Protein AF-A0A7K2WNX3-F1 (afdb_monomer)

Mean predicted aligned error: 10.25 Å

Radius of gyration: 20.2 Å; Cα contacts (8 Å, |Δi|>4): 80; chains: 1; bounding box: 44×42×57 Å

Secondary structure (DSSP, 8-state):
-PPP-----STTHHHHHHHHHHHHHHHHHHHHHHHHHHHHH-HHHHHHHHHHHHHHHHHHHHHHHHHHHSPPP-SGGGG---TTT---GGGHHHHHHHHHHHHHHHS---S-S---PPP-PPPPPPPPPPPPTT-SPPP-

pLDDT: mean 78.72, std 16.0, range [33.94, 97.5]

Solvent-accessible surface area (backbone atoms only — not comparable to full-atom values): 8655 Å² total; per-residue (Å²): 135,82,70,74,58,77,54,68,52,78,92,45,49,68,62,52,50,50,56,52,50,52,55,49,51,51,52,50,52,50,49,56,50,50,48,54,49,41,32,71,78,36,55,71,36,15,55,30,44,44,51,34,52,52,53,46,49,54,56,34,50,53,34,37,54,52,38,72,72,44,80,70,43,90,51,77,81,70,65,64,80,51,58,93,66,54,62,69,70,86,46,48,67,43,48,50,49,24,52,50,33,47,49,61,71,68,51,80,77,76,99,79,69,88,78,69,76,72,76,79,72,75,78,72,82,70,87,74,84,74,79,68,95,77,86,63,86,73,86,130

Sequence (140 aa):
MAYAVRRRRADAAADERVRLSEQLREIQSRLTWHEAWVRFEAPEVGAAYDELVARTRTVAGQSMKDAWRSPPVADDPAMVIPTSVVDLRVLADVRERYMAAVEAHLRPRGLARRLLPRPRRALPPPPVPTPLPGTGPGPA

Structure (mmCIF, N/CA/C/O backbone):
data_AF-A0A7K2WNX3-F1
#
_entry.id   AF-A0A7K2WNX3-F1
#
loop_
_atom_site.group_PDB
_atom_site.id
_atom_site.type_symbol
_atom_site.label_atom_id
_atom_site.label_alt_id
_atom_site.label_comp_id
_atom_site.label_asym_id
_atom_site.label_entity_id
_atom_site.label_seq_id
_atom_site.pdbx_PDB_ins_code
_atom_site.Cartn_x
_atom_site.Cartn_y
_atom_site.Cartn_z
_atom_site.occupancy
_atom_site.B_iso_or_equiv
_atom_site.auth_seq_id
_atom_site.auth_comp_id
_atom_site.auth_asym_id
_atom_site.auth_atom_id
_atom_site.pdbx_PDB_model_num
ATOM 1 N N . MET A 1 1 ? -5.208 1.644 -3.949 1.00 33.94 1 MET A N 1
ATOM 2 C CA . MET A 1 1 ? -5.291 0.546 -4.938 1.00 33.94 1 MET A CA 1
ATOM 3 C C . MET A 1 1 ? -3.918 0.399 -5.576 1.00 33.94 1 MET A C 1
ATOM 5 O O . MET A 1 1 ? -3.294 1.423 -5.818 1.00 33.94 1 MET A O 1
ATOM 9 N N . ALA A 1 2 ? -3.406 -0.824 -5.726 1.00 36.31 2 ALA A N 1
ATOM 10 C CA . ALA A 1 2 ? -2.042 -1.065 -6.201 1.00 36.31 2 ALA A CA 1
ATOM 11 C C . ALA A 1 2 ? -1.911 -0.758 -7.700 1.00 36.31 2 ALA A C 1
ATOM 13 O O . ALA A 1 2 ? -2.733 -1.202 -8.497 1.00 36.31 2 ALA A O 1
ATOM 14 N N . TYR A 1 3 ? -0.876 -0.002 -8.060 1.00 43.62 3 TYR A N 1
ATOM 15 C CA . TYR A 1 3 ? -0.585 0.396 -9.433 1.00 43.62 3 TYR A CA 1
ATOM 16 C C . TYR A 1 3 ? 0.464 -0.554 -10.014 1.00 43.62 3 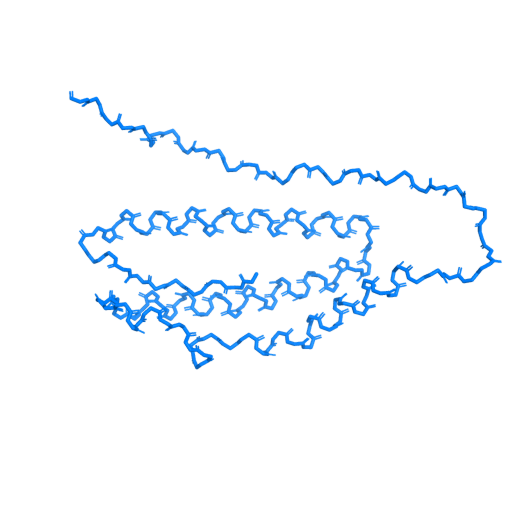TYR A C 1
ATOM 18 O O . TYR A 1 3 ? 1.540 -0.705 -9.435 1.00 43.62 3 TYR A O 1
ATOM 26 N N . ALA A 1 4 ? 0.171 -1.190 -11.150 1.00 51.19 4 ALA A N 1
ATOM 27 C CA . ALA A 1 4 ? 1.218 -1.816 -11.950 1.00 51.19 4 ALA A CA 1
ATOM 28 C C . ALA A 1 4 ? 1.839 -0.745 -12.848 1.00 51.19 4 ALA A C 1
ATOM 30 O O . ALA A 1 4 ? 1.137 0.030 -13.497 1.00 51.19 4 ALA A O 1
ATOM 31 N N . VAL A 1 5 ? 3.163 -0.686 -12.862 1.00 57.00 5 VAL A N 1
ATOM 32 C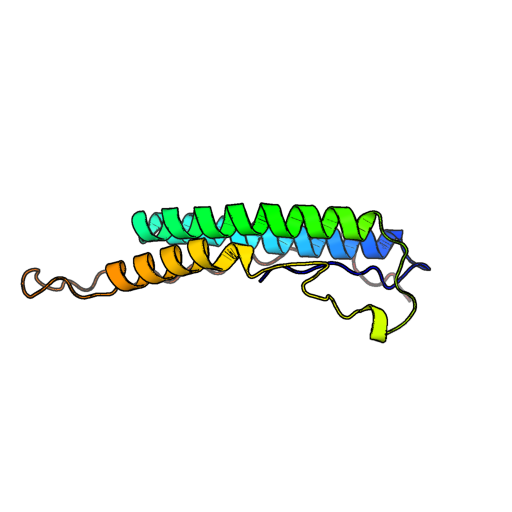 CA . VAL A 1 5 ? 3.914 0.315 -13.613 1.00 57.00 5 VAL A CA 1
ATOM 33 C C . VAL A 1 5 ? 4.301 -0.281 -14.962 1.00 57.00 5 VAL A C 1
ATOM 35 O O . VAL A 1 5 ? 5.205 -1.103 -15.030 1.00 57.00 5 VAL A O 1
ATOM 38 N N . ARG A 1 6 ? 3.627 0.110 -16.047 1.00 60.72 6 ARG A N 1
ATOM 39 C CA . ARG A 1 6 ? 4.028 -0.242 -17.422 1.00 60.72 6 ARG A CA 1
ATOM 40 C C . ARG A 1 6 ? 4.901 0.885 -17.989 1.00 60.72 6 ARG A C 1
ATOM 42 O O . ARG A 1 6 ? 4.488 2.042 -17.982 1.00 60.72 6 ARG A O 1
ATOM 49 N N . ARG A 1 7 ? 6.119 0.566 -18.449 1.00 64.75 7 ARG A N 1
ATOM 50 C CA . ARG A 1 7 ? 7.086 1.558 -18.960 1.00 64.75 7 ARG A CA 1
ATOM 51 C C . ARG A 1 7 ? 6.739 1.950 -20.403 1.00 64.75 7 ARG A C 1
ATOM 53 O O . ARG A 1 7 ? 6.875 1.108 -21.285 1.00 64.75 7 ARG A O 1
ATOM 60 N N . ARG A 1 8 ? 6.332 3.210 -20.625 1.00 63.84 8 ARG A N 1
ATOM 61 C CA . ARG A 1 8 ? 5.949 3.761 -21.949 1.00 63.84 8 ARG A CA 1
ATOM 62 C C . ARG A 1 8 ? 7.108 4.425 -22.706 1.00 63.84 8 ARG A C 1
ATOM 64 O O . ARG A 1 8 ? 7.143 4.395 -23.927 1.00 63.84 8 ARG A O 1
ATOM 71 N N . ARG A 1 9 ? 8.058 5.040 -21.991 1.00 65.44 9 ARG A N 1
ATOM 72 C CA . ARG A 1 9 ? 9.143 5.849 -22.581 1.00 65.44 9 ARG A CA 1
ATOM 73 C C . ARG A 1 9 ? 10.468 5.098 -22.601 1.00 65.44 9 ARG A C 1
ATOM 75 O O . ARG A 1 9 ? 11.211 5.101 -21.620 1.00 65.44 9 ARG A O 1
ATOM 82 N N . ALA A 1 10 ? 10.738 4.389 -23.693 1.00 64.00 10 ALA A N 1
ATOM 83 C CA . ALA A 1 10 ? 12.043 3.759 -23.913 1.00 64.00 10 ALA A CA 1
ATOM 84 C C . ALA A 1 10 ? 13.126 4.788 -24.291 1.00 64.00 10 ALA A C 1
ATOM 86 O O . ALA A 1 10 ? 14.286 4.604 -23.933 1.00 64.00 10 ALA A O 1
ATOM 87 N N . ASP A 1 11 ? 12.716 5.872 -24.945 1.00 70.25 11 ASP A N 1
ATOM 88 C CA . ASP A 1 11 ? 13.501 7.037 -25.363 1.00 70.25 11 ASP A CA 1
ATOM 89 C C . ASP A 1 11 ? 14.036 7.871 -24.186 1.00 70.25 11 ASP A C 1
ATOM 91 O O . ASP A 1 11 ? 15.140 8.400 -24.259 1.00 70.25 11 ASP A O 1
ATOM 95 N N . ALA A 1 12 ? 13.294 7.930 -23.074 1.00 74.06 12 ALA A N 1
ATOM 96 C CA . ALA A 1 12 ? 13.654 8.678 -21.863 1.00 74.06 12 ALA A CA 1
ATOM 97 C C . ALA A 1 12 ? 13.647 7.786 -20.606 1.00 74.06 12 ALA A C 1
ATOM 99 O O . ALA A 1 12 ? 13.048 8.102 -19.575 1.00 74.06 12 ALA A O 1
ATOM 100 N N . ALA A 1 13 ? 14.303 6.624 -20.691 1.00 73.06 13 ALA A N 1
ATOM 101 C CA . ALA A 1 13 ? 14.238 5.597 -19.649 1.00 73.06 13 ALA A CA 1
ATOM 102 C C . ALA A 1 13 ? 14.757 6.058 -18.269 1.00 73.06 13 ALA A C 1
ATOM 104 O O . ALA A 1 13 ? 14.305 5.542 -17.248 1.00 73.06 13 ALA A O 1
ATOM 105 N N . ALA A 1 14 ? 15.708 6.997 -18.213 1.00 77.50 14 ALA A N 1
ATOM 106 C CA . ALA A 1 14 ? 16.233 7.518 -16.949 1.00 77.50 14 ALA A CA 1
ATOM 107 C C . ALA A 1 14 ? 15.217 8.418 -16.229 1.00 77.50 14 ALA A C 1
ATOM 109 O O . ALA A 1 14 ? 14.913 8.163 -15.063 1.00 77.50 14 ALA A O 1
ATOM 110 N N . ASP A 1 15 ? 14.638 9.386 -16.936 1.00 78.19 15 ASP A N 1
ATOM 111 C CA . ASP A 1 15 ? 13.654 10.323 -16.381 1.00 78.19 15 ASP A CA 1
ATOM 112 C C . ASP A 1 15 ? 12.378 9.604 -15.945 1.00 78.19 15 ASP A C 1
ATOM 114 O O . ASP A 1 15 ? 11.818 9.881 -14.884 1.00 78.19 15 ASP A O 1
ATOM 118 N N . GLU A 1 16 ? 11.951 8.607 -16.722 1.00 80.94 16 GLU A N 1
ATOM 119 C CA . GLU A 1 16 ? 10.783 7.799 -16.386 1.00 80.94 16 GLU A CA 1
ATOM 120 C C . GLU A 1 16 ? 11.000 6.998 -15.088 1.00 80.94 16 GLU A C 1
ATOM 122 O O . GLU A 1 16 ? 10.087 6.890 -14.268 1.00 80.94 16 GLU A O 1
ATOM 127 N N . ARG A 1 17 ? 12.223 6.501 -14.829 1.00 80.69 17 ARG A N 1
ATOM 128 C CA . ARG A 1 17 ? 12.565 5.856 -13.545 1.00 80.69 17 ARG A CA 1
ATOM 129 C C . ARG A 1 17 ? 12.474 6.823 -12.372 1.00 80.69 17 ARG A C 1
ATOM 131 O O . ARG A 1 17 ? 11.940 6.437 -11.333 1.00 80.69 17 ARG A O 1
ATOM 138 N N . VAL A 1 18 ? 12.973 8.049 -12.525 1.00 83.31 18 VAL A N 1
ATOM 139 C CA . VAL A 1 18 ? 12.887 9.083 -11.482 1.00 83.31 18 VAL A CA 1
ATOM 140 C C . VAL A 1 18 ? 11.423 9.408 -11.191 1.00 83.31 18 VAL A C 1
ATOM 142 O O . VAL A 1 18 ? 10.990 9.293 -10.046 1.00 83.31 18 VAL A O 1
ATOM 145 N N . ARG A 1 19 ? 10.627 9.696 -12.229 1.00 84.94 19 ARG A N 1
ATOM 146 C CA . ARG A 1 19 ? 9.198 10.023 -12.099 1.00 84.94 19 ARG A CA 1
ATOM 147 C C . ARG A 1 19 ? 8.419 8.940 -11.349 1.00 84.94 19 ARG A C 1
ATOM 149 O O . ARG A 1 19 ? 7.654 9.244 -10.437 1.00 84.94 19 ARG A O 1
ATOM 156 N N . LEU A 1 20 ? 8.614 7.676 -11.725 1.00 83.38 20 LEU A N 1
ATOM 157 C CA . LEU A 1 20 ? 7.940 6.537 -11.097 1.00 83.38 20 LEU A CA 1
ATOM 158 C C . LEU A 1 20 ? 8.406 6.305 -9.654 1.00 83.38 20 LEU A C 1
ATOM 160 O O . LEU A 1 20 ? 7.594 5.943 -8.802 1.00 83.38 20 LEU A O 1
ATOM 164 N N . SER A 1 21 ? 9.690 6.532 -9.371 1.00 83.88 21 SER A N 1
ATOM 165 C CA . SER A 1 21 ? 10.247 6.390 -8.021 1.00 83.88 21 SER A CA 1
ATOM 166 C C . SER A 1 21 ? 9.692 7.450 -7.071 1.00 83.88 21 SER A C 1
ATOM 168 O O . SER A 1 21 ? 9.301 7.114 -5.954 1.00 83.88 21 SER A O 1
ATOM 170 N N . GLU A 1 22 ? 9.571 8.700 -7.524 1.00 87.75 22 GLU A N 1
ATOM 171 C CA . GLU A 1 22 ? 8.959 9.777 -6.736 1.00 87.75 22 GLU A CA 1
ATOM 172 C C . GLU A 1 22 ? 7.467 9.528 -6.488 1.00 87.75 22 GLU A C 1
ATOM 174 O O . GLU A 1 22 ? 7.006 9.628 -5.350 1.00 87.75 22 GLU A O 1
ATOM 179 N N . GLN A 1 23 ? 6.716 9.092 -7.507 1.00 86.81 23 GLN A N 1
ATOM 180 C CA . GLN A 1 23 ? 5.312 8.699 -7.327 1.00 86.81 23 GLN A CA 1
ATOM 181 C C . GLN A 1 23 ? 5.165 7.562 -6.308 1.00 86.81 23 GLN A C 1
ATOM 183 O O . GLN A 1 23 ? 4.290 7.603 -5.441 1.00 86.81 23 GLN A O 1
ATOM 188 N N . LEU A 1 24 ? 6.034 6.549 -6.368 1.00 86.69 24 LEU A N 1
ATOM 189 C CA . LEU A 1 24 ? 6.009 5.457 -5.400 1.00 86.69 24 LEU A CA 1
ATOM 190 C C . LEU A 1 24 ? 6.339 5.954 -3.987 1.00 86.69 24 LEU A C 1
ATOM 192 O O . LEU A 1 24 ? 5.665 5.559 -3.035 1.00 86.69 24 LEU A O 1
ATOM 196 N N . ARG A 1 25 ? 7.331 6.837 -3.842 1.00 86.12 25 ARG A N 1
ATOM 197 C CA . ARG A 1 25 ? 7.707 7.441 -2.559 1.00 86.12 25 ARG A CA 1
ATOM 198 C C . ARG A 1 25 ? 6.550 8.224 -1.940 1.00 86.12 25 ARG A C 1
ATOM 200 O O . ARG A 1 25 ? 6.293 8.072 -0.746 1.00 86.12 25 ARG A O 1
ATOM 207 N N . GLU A 1 26 ? 5.818 8.996 -2.740 1.00 88.69 26 GLU A N 1
ATOM 208 C CA . GLU A 1 26 ? 4.621 9.713 -2.289 1.00 88.69 26 GLU A CA 1
ATOM 209 C C . GLU A 1 26 ? 3.550 8.742 -1.774 1.00 88.69 26 GLU A C 1
ATOM 211 O O . GLU A 1 26 ? 3.021 8.912 -0.672 1.00 88.69 26 GLU A O 1
ATOM 216 N N . ILE A 1 27 ? 3.266 7.680 -2.533 1.00 89.69 27 ILE A N 1
ATOM 217 C CA . ILE A 1 27 ? 2.289 6.659 -2.138 1.00 89.69 27 ILE A CA 1
ATOM 218 C C . ILE A 1 27 ? 2.700 5.999 -0.819 1.00 89.69 27 ILE A C 1
ATOM 220 O O . ILE A 1 27 ? 1.862 5.856 0.071 1.00 89.69 27 ILE A O 1
ATOM 224 N N . GLN A 1 28 ? 3.976 5.631 -0.657 1.00 89.81 28 GLN A N 1
ATOM 225 C CA . GLN A 1 28 ? 4.468 5.043 0.593 1.00 89.81 28 GLN A CA 1
ATOM 226 C C . GLN A 1 28 ? 4.322 6.013 1.768 1.00 89.81 28 GLN A C 1
ATOM 228 O O . GLN A 1 28 ? 3.828 5.608 2.815 1.00 89.81 28 GLN A O 1
ATOM 233 N N . SER A 1 29 ? 4.673 7.289 1.586 1.00 90.12 29 SER A N 1
ATOM 234 C CA . SER A 1 29 ? 4.515 8.328 2.612 1.00 90.12 29 SER A CA 1
ATOM 235 C C . SER A 1 29 ? 3.060 8.454 3.076 1.00 90.12 29 SER A C 1
ATOM 237 O O . SER A 1 29 ? 2.768 8.433 4.273 1.00 90.12 29 SER A O 1
ATOM 239 N N . ARG A 1 30 ? 2.118 8.486 2.124 1.00 92.00 30 ARG A N 1
ATOM 240 C CA . ARG A 1 30 ? 0.682 8.537 2.421 1.00 92.00 30 ARG A CA 1
ATOM 241 C C . ARG A 1 30 ? 0.207 7.282 3.144 1.00 92.00 30 ARG A C 1
ATOM 243 O O . ARG A 1 30 ? -0.576 7.407 4.080 1.00 92.00 30 ARG A O 1
ATOM 250 N N . LEU A 1 31 ? 0.655 6.093 2.739 1.00 92.94 31 LEU A N 1
ATOM 251 C CA . LEU A 1 31 ? 0.295 4.844 3.417 1.00 92.94 31 LEU A CA 1
ATOM 252 C C . LEU A 1 31 ? 0.784 4.837 4.866 1.00 92.94 31 LEU A C 1
ATOM 254 O O . LEU A 1 31 ? -0.039 4.650 5.756 1.00 92.94 31 LEU A O 1
ATOM 258 N N . THR A 1 32 ? 2.064 5.141 5.098 1.00 92.81 32 THR A N 1
ATOM 259 C CA . THR A 1 32 ? 2.661 5.222 6.442 1.00 92.81 32 THR A CA 1
ATOM 260 C C . THR A 1 32 ? 1.909 6.199 7.336 1.00 92.81 32 THR A C 1
ATOM 262 O O . THR A 1 32 ? 1.649 5.928 8.507 1.00 92.81 32 THR A O 1
ATOM 265 N N . TRP A 1 33 ? 1.516 7.340 6.777 1.00 93.44 33 TRP A N 1
ATOM 266 C CA . TRP A 1 33 ? 0.751 8.327 7.514 1.00 93.44 33 TRP A CA 1
ATOM 267 C C . TRP A 1 33 ? -0.649 7.816 7.914 1.00 93.44 33 TRP A C 1
ATOM 269 O O . TRP A 1 33 ? -1.053 7.991 9.064 1.00 93.44 33 TRP A O 1
ATOM 279 N N . HIS A 1 34 ? -1.367 7.120 7.021 1.00 93.81 34 HIS A N 1
ATOM 280 C CA . HIS A 1 34 ? -2.664 6.517 7.363 1.00 93.81 34 HIS A CA 1
ATOM 281 C C . HIS A 1 34 ? -2.505 5.349 8.351 1.00 93.81 34 HIS A C 1
ATOM 283 O O . HIS A 1 34 ? -3.323 5.218 9.254 1.00 93.81 34 HIS A O 1
ATOM 289 N N . GLU A 1 35 ? -1.452 4.531 8.225 1.00 94.50 35 GLU A N 1
ATOM 290 C CA . GLU A 1 35 ? -1.130 3.452 9.176 1.00 94.50 35 GLU A CA 1
ATOM 291 C C . GLU A 1 35 ? -0.966 4.012 10.599 1.00 94.50 35 GLU A C 1
ATOM 293 O O . GLU A 1 35 ? -1.536 3.481 11.554 1.00 94.50 35 GLU A O 1
ATOM 298 N N . ALA A 1 36 ? -0.243 5.128 10.747 1.00 93.00 36 ALA A N 1
ATOM 299 C CA . ALA A 1 36 ? -0.075 5.799 12.033 1.00 93.00 36 ALA A CA 1
ATOM 300 C C . ALA A 1 36 ? -1.393 6.385 12.561 1.00 93.00 36 ALA A C 1
ATOM 302 O O . ALA A 1 36 ? -1.739 6.180 13.725 1.00 93.00 36 ALA A O 1
ATOM 303 N N . TRP A 1 37 ? -2.142 7.093 11.712 1.00 92.94 37 TRP A N 1
ATOM 304 C CA . TRP A 1 37 ? -3.374 7.753 12.132 1.00 92.94 37 TRP A CA 1
ATOM 305 C C . TRP A 1 37 ? -4.471 6.768 12.540 1.00 92.94 37 TRP A C 1
ATOM 307 O O . TRP A 1 37 ? -5.066 6.906 13.607 1.00 92.94 37 TRP A O 1
ATOM 317 N N . VAL A 1 38 ? -4.735 5.753 11.714 1.00 93.25 38 VAL A N 1
ATOM 318 C CA . VAL A 1 38 ? -5.799 4.776 11.986 1.00 93.25 38 VAL A CA 1
ATOM 319 C C . VAL A 1 38 ? -5.479 3.990 13.256 1.00 93.25 38 VAL A C 1
ATOM 321 O O . VAL A 1 38 ? -6.358 3.808 14.094 1.00 93.25 38 VAL A O 1
ATOM 324 N N . ARG A 1 39 ? -4.214 3.593 13.448 1.00 91.94 39 ARG A N 1
ATOM 325 C CA . ARG A 1 39 ? -3.764 2.932 14.679 1.00 91.94 39 ARG A CA 1
ATOM 326 C C . ARG A 1 39 ? -3.933 3.821 15.914 1.00 91.94 39 ARG A C 1
ATOM 328 O O . ARG A 1 39 ? -4.280 3.305 16.972 1.00 91.94 39 ARG A O 1
ATOM 335 N N . PHE A 1 40 ? -3.702 5.128 15.789 1.00 91.75 40 PHE A N 1
ATOM 336 C CA . PHE A 1 40 ? -3.893 6.082 16.882 1.00 91.75 40 PHE A CA 1
ATOM 337 C C . PHE A 1 40 ? -5.373 6.254 17.264 1.00 91.75 40 PHE A C 1
ATOM 339 O O . PHE A 1 40 ? -5.698 6.254 18.449 1.00 91.75 40 PHE A O 1
ATOM 346 N N . GLU A 1 41 ? -6.270 6.382 16.284 1.00 91.75 41 GLU A N 1
ATOM 347 C CA . GLU A 1 41 ? -7.705 6.601 16.532 1.00 91.75 41 GLU A CA 1
ATOM 348 C C . GLU A 1 41 ? -8.441 5.326 16.975 1.00 91.75 41 GLU A C 1
ATOM 350 O O . GLU A 1 41 ? -9.338 5.374 17.819 1.00 91.75 41 GLU A O 1
ATOM 355 N N . ALA A 1 42 ? -8.075 4.175 16.409 1.00 94.19 42 ALA A N 1
ATOM 356 C CA . ALA A 1 42 ? -8.768 2.913 16.626 1.00 94.19 42 ALA A CA 1
ATOM 357 C C . ALA A 1 42 ? -7.791 1.732 16.485 1.00 94.19 42 ALA A C 1
ATOM 359 O O . ALA A 1 42 ? -7.625 1.217 15.379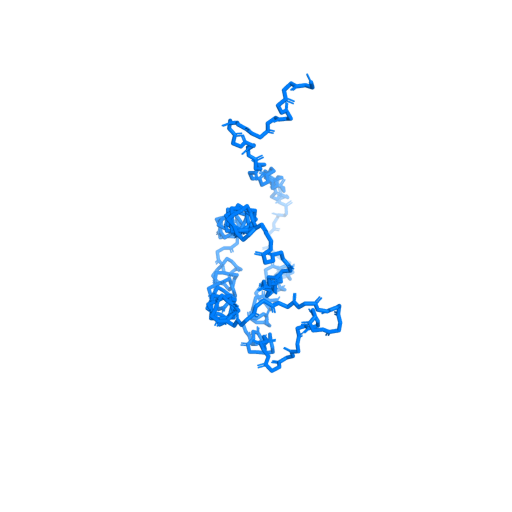 1.00 94.19 42 ALA A O 1
ATOM 360 N N . PRO A 1 43 ? -7.152 1.269 17.576 1.00 94.31 43 PRO A N 1
ATOM 361 C CA . PRO A 1 43 ? -6.105 0.247 17.517 1.00 94.31 43 PRO A CA 1
ATOM 362 C C . PRO A 1 43 ? -6.508 -1.040 16.785 1.00 94.31 43 PRO A C 1
ATOM 364 O O . PRO A 1 43 ? -5.725 -1.564 15.996 1.00 94.31 43 PRO A O 1
ATOM 367 N N . GLU A 1 44 ? -7.736 -1.526 16.986 1.00 92.56 44 GLU A N 1
ATOM 368 C CA . GLU A 1 44 ? -8.237 -2.744 16.339 1.00 92.56 44 GLU A CA 1
ATOM 369 C C . GLU A 1 44 ? -8.467 -2.552 14.833 1.00 92.56 44 GLU A C 1
ATOM 371 O O . GLU A 1 44 ? -8.167 -3.439 14.035 1.00 92.56 44 GLU A O 1
ATOM 376 N N . VAL A 1 45 ? -8.954 -1.374 14.429 1.00 96.75 45 VAL A N 1
ATOM 377 C CA . VAL A 1 45 ? -9.095 -1.006 13.011 1.00 96.75 45 VAL A CA 1
ATOM 378 C C . VAL A 1 45 ? -7.717 -0.806 12.382 1.00 96.75 45 VAL A C 1
ATOM 380 O O . VAL A 1 45 ? -7.490 -1.233 11.251 1.00 96.75 45 VAL A O 1
ATOM 383 N N . GLY A 1 46 ? -6.793 -0.196 13.127 1.00 96.69 46 GLY A N 1
ATOM 384 C CA . GLY A 1 46 ? -5.402 0.006 12.741 1.00 96.69 46 GLY A CA 1
ATOM 385 C C . GLY A 1 46 ? -4.721 -1.305 12.401 1.00 96.69 46 GLY A C 1
ATOM 386 O O . GLY A 1 46 ? -4.240 -1.442 11.286 1.00 96.69 46 GLY A O 1
ATOM 387 N N . ALA A 1 47 ? -4.783 -2.293 13.296 1.00 97.19 47 ALA A N 1
ATOM 388 C CA . ALA A 1 47 ? -4.179 -3.605 13.072 1.00 97.19 47 ALA A CA 1
ATOM 389 C C . ALA A 1 47 ? -4.670 -4.271 11.772 1.00 97.19 47 ALA A C 1
ATOM 391 O O . ALA A 1 47 ? -3.865 -4.785 10.994 1.00 97.19 47 ALA A O 1
ATOM 392 N N . ALA A 1 48 ? -5.977 -4.212 11.495 1.00 97.50 48 ALA A N 1
ATOM 393 C CA . ALA A 1 48 ? -6.535 -4.748 10.254 1.00 97.50 48 ALA A CA 1
ATOM 394 C C . ALA A 1 48 ? -6.122 -3.925 9.015 1.00 97.50 48 ALA A C 1
ATOM 396 O O . ALA A 1 48 ? -5.898 -4.482 7.938 1.00 97.50 48 ALA A O 1
ATOM 397 N N . TYR A 1 49 ? -5.985 -2.604 9.158 1.00 97.38 49 TYR A N 1
ATOM 398 C CA . TYR A 1 49 ? -5.477 -1.735 8.098 1.00 97.38 49 TYR A CA 1
ATOM 399 C C . TYR A 1 49 ? -4.000 -2.013 7.789 1.00 97.38 49 TYR A C 1
ATOM 401 O O . TYR A 1 49 ? -3.633 -2.106 6.620 1.00 97.38 49 TYR A O 1
ATOM 409 N N . ASP A 1 50 ? -3.163 -2.211 8.809 1.00 97.25 50 ASP A N 1
ATOM 410 C CA . ASP A 1 50 ? -1.749 -2.554 8.636 1.00 97.25 50 ASP A CA 1
ATOM 411 C C . ASP A 1 50 ? -1.584 -3.883 7.894 1.00 97.25 50 ASP A C 1
ATOM 413 O O . ASP A 1 50 ? -0.756 -3.987 6.990 1.00 97.25 50 ASP A O 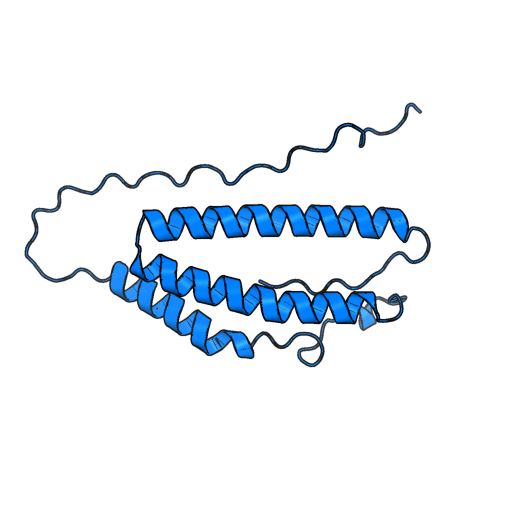1
ATOM 417 N N . GLU A 1 51 ? -2.397 -4.894 8.225 1.00 97.00 51 GLU A N 1
ATOM 418 C CA . GLU A 1 51 ? -2.392 -6.180 7.520 1.00 97.00 51 GLU A CA 1
ATOM 419 C C . GLU A 1 51 ? -2.759 -6.002 6.037 1.00 97.00 51 GLU A C 1
ATOM 421 O O . GLU A 1 51 ? -2.074 -6.521 5.146 1.00 97.00 51 GLU A O 1
ATOM 426 N N . LEU A 1 52 ? -3.799 -5.210 5.753 1.00 97.00 52 LEU A N 1
ATOM 427 C CA . LEU A 1 52 ? -4.206 -4.878 4.389 1.00 97.00 52 LEU A CA 1
ATOM 428 C C . LEU A 1 52 ? -3.085 -4.157 3.622 1.00 97.00 52 LEU A C 1
ATOM 430 O O . LEU A 1 52 ? -2.793 -4.517 2.475 1.00 97.00 52 LEU A O 1
ATOM 434 N N . VAL A 1 53 ? -2.440 -3.157 4.229 1.00 96.19 53 VAL A N 1
ATOM 435 C CA . VAL A 1 53 ? -1.340 -2.413 3.599 1.00 96.19 53 VAL A CA 1
ATOM 436 C C . VAL A 1 53 ? -0.129 -3.317 3.377 1.00 96.19 53 VAL A C 1
ATOM 438 O O . VAL A 1 53 ? 0.432 -3.313 2.279 1.00 96.19 53 VAL A O 1
ATOM 441 N N . ALA A 1 54 ? 0.245 -4.140 4.356 1.00 95.44 54 ALA A N 1
ATOM 442 C CA . ALA A 1 54 ? 1.348 -5.089 4.243 1.00 95.44 54 ALA A CA 1
ATOM 443 C C . ALA A 1 54 ? 1.129 -6.072 3.084 1.00 95.44 54 ALA A C 1
ATOM 445 O O . ALA A 1 54 ? 1.987 -6.200 2.206 1.00 95.4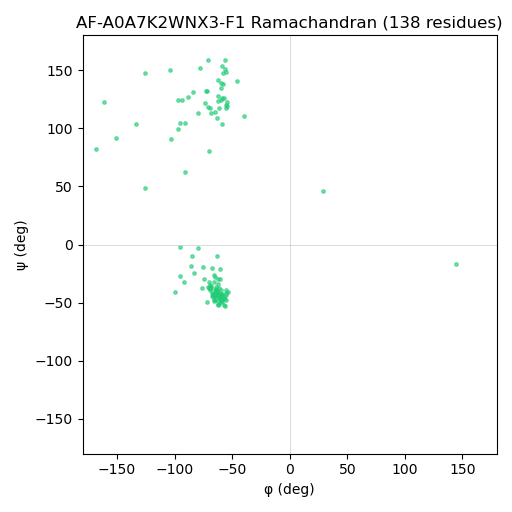4 54 ALA A O 1
ATOM 446 N N . ARG A 1 55 ? -0.053 -6.698 3.006 1.00 95.31 55 ARG A N 1
ATOM 447 C CA . ARG A 1 55 ? -0.386 -7.626 1.917 1.00 95.31 55 ARG A CA 1
ATOM 448 C C . ARG A 1 55 ? -0.406 -6.924 0.560 1.00 95.31 55 ARG A C 1
ATOM 450 O O . ARG A 1 55 ? 0.099 -7.465 -0.426 1.00 95.31 55 ARG A O 1
ATOM 457 N N . THR A 1 56 ? -0.921 -5.696 0.515 1.00 93.12 56 THR A N 1
ATOM 458 C CA . THR A 1 56 ? -0.903 -4.863 -0.693 1.00 93.12 56 THR A CA 1
ATOM 459 C C . THR A 1 56 ? 0.530 -4.567 -1.143 1.00 93.12 56 THR A C 1
ATOM 461 O O . THR A 1 56 ? 0.824 -4.705 -2.330 1.00 93.12 56 THR A O 1
ATOM 464 N N . ARG A 1 57 ? 1.440 -4.214 -0.222 1.00 91.94 57 ARG A N 1
ATOM 465 C CA . ARG A 1 57 ? 2.866 -3.983 -0.519 1.00 91.94 57 ARG A CA 1
ATOM 466 C C . ARG A 1 57 ? 3.529 -5.235 -1.095 1.00 91.94 57 ARG A C 1
ATOM 468 O O . ARG A 1 57 ? 4.295 -5.107 -2.044 1.00 91.94 57 ARG A O 1
ATOM 475 N N . THR A 1 58 ? 3.205 -6.430 -0.597 1.00 92.12 58 THR A N 1
ATOM 476 C CA . THR A 1 58 ? 3.717 -7.690 -1.162 1.00 92.12 58 THR A CA 1
ATOM 477 C C . THR A 1 58 ? 3.271 -7.892 -2.612 1.00 92.12 58 THR A C 1
ATOM 479 O O . THR A 1 58 ? 4.110 -8.102 -3.487 1.00 92.12 58 THR A O 1
ATOM 482 N N . VAL A 1 59 ? 1.966 -7.791 -2.887 1.00 90.62 59 VAL A N 1
ATOM 483 C CA . VAL A 1 59 ? 1.405 -8.014 -4.235 1.00 90.62 59 VAL A CA 1
ATOM 484 C C . VAL A 1 59 ? 1.912 -6.961 -5.221 1.00 90.62 59 VAL A C 1
ATOM 486 O O . VAL A 1 59 ? 2.386 -7.291 -6.310 1.00 90.62 59 VAL A O 1
ATOM 489 N N . ALA A 1 60 ? 1.861 -5.689 -4.824 1.00 86.38 60 ALA A N 1
ATOM 490 C CA . ALA A 1 60 ? 2.325 -4.580 -5.645 1.00 86.38 60 ALA A CA 1
ATOM 491 C C . ALA A 1 60 ? 3.840 -4.648 -5.876 1.00 86.38 60 ALA A C 1
ATOM 493 O O . ALA A 1 60 ? 4.294 -4.442 -6.996 1.00 86.38 60 ALA A O 1
ATOM 494 N N . GLY A 1 61 ? 4.623 -4.967 -4.841 1.00 87.69 61 GLY A N 1
ATOM 495 C CA . GLY A 1 61 ? 6.077 -5.115 -4.913 1.00 87.69 61 GLY A CA 1
ATOM 496 C C . GLY A 1 61 ? 6.507 -6.157 -5.938 1.00 87.69 61 GLY A C 1
ATOM 497 O O . GLY A 1 61 ? 7.360 -5.878 -6.781 1.00 87.69 61 GLY A O 1
ATOM 498 N N . GLN A 1 62 ? 5.866 -7.326 -5.911 1.00 88.69 62 GLN A N 1
ATOM 499 C CA . GLN A 1 62 ? 6.122 -8.383 -6.886 1.00 88.69 62 GLN A CA 1
ATOM 500 C C . GLN A 1 62 ? 5.741 -7.937 -8.305 1.00 88.69 62 GLN A C 1
ATOM 502 O O . GLN A 1 62 ? 6.562 -8.009 -9.215 1.00 88.69 62 GLN A O 1
ATOM 507 N N . SER A 1 63 ? 4.551 -7.357 -8.464 1.00 84.56 63 SER A N 1
ATOM 508 C CA . SER A 1 63 ? 4.068 -6.852 -9.755 1.00 84.56 63 SER A CA 1
ATOM 509 C C . SER A 1 63 ? 4.987 -5.779 -10.353 1.00 84.56 63 SER A C 1
ATOM 511 O O . SER A 1 63 ? 5.286 -5.795 -11.545 1.00 84.56 63 SER A O 1
ATOM 513 N N . MET A 1 64 ? 5.476 -4.848 -9.526 1.00 83.31 64 MET A N 1
ATOM 514 C CA . MET A 1 64 ? 6.422 -3.808 -9.940 1.00 83.31 64 MET A CA 1
ATOM 515 C C . MET A 1 64 ? 7.763 -4.411 -10.363 1.00 83.31 64 MET A C 1
ATOM 517 O O . MET A 1 64 ? 8.315 -4.018 -1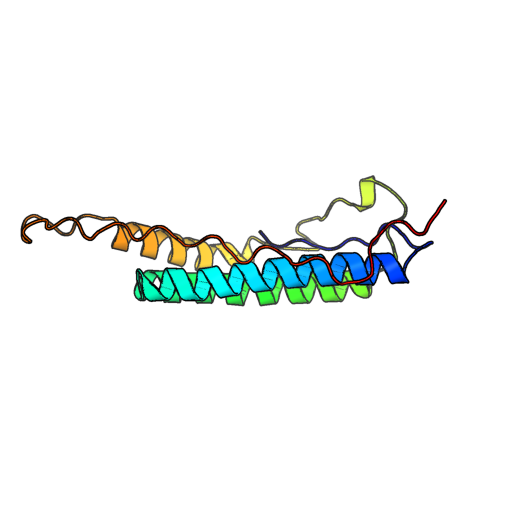1.389 1.00 83.31 64 MET A O 1
ATOM 521 N N . LYS A 1 65 ? 8.284 -5.380 -9.605 1.00 85.38 65 LYS A N 1
ATOM 522 C CA . LYS A 1 65 ? 9.529 -6.086 -9.935 1.00 85.38 65 LYS A CA 1
ATOM 523 C C . LYS A 1 65 ? 9.436 -6.800 -11.283 1.00 85.38 65 LYS A C 1
ATOM 525 O O . LYS A 1 65 ? 10.365 -6.704 -12.084 1.00 85.38 65 LYS A O 1
ATOM 530 N N . ASP A 1 66 ? 8.326 -7.482 -11.539 1.00 84.88 66 ASP A N 1
ATOM 531 C CA . ASP A 1 66 ? 8.106 -8.202 -12.795 1.00 84.88 66 ASP A CA 1
ATOM 532 C C . ASP A 1 66 ? 7.930 -7.236 -13.970 1.00 84.88 66 ASP A C 1
ATOM 534 O O . ASP A 1 66 ? 8.483 -7.453 -15.052 1.00 84.88 66 ASP A O 1
ATOM 538 N N . ALA A 1 67 ? 7.264 -6.104 -13.740 1.00 80.06 67 ALA A N 1
ATOM 539 C CA . ALA A 1 67 ? 7.129 -5.061 -14.745 1.00 80.06 67 ALA A CA 1
ATOM 540 C C . ALA A 1 67 ? 8.476 -4.414 -15.115 1.00 80.06 67 ALA A C 1
ATOM 542 O O . ALA A 1 67 ? 8.731 -4.186 -16.295 1.00 80.06 67 ALA A O 1
ATOM 543 N N . TRP A 1 68 ? 9.377 -4.191 -14.149 1.00 79.69 68 TRP A N 1
ATOM 544 C CA . TRP A 1 68 ? 10.727 -3.674 -14.420 1.00 79.69 68 TRP A CA 1
ATOM 545 C C . TRP A 1 68 ? 11.606 -4.627 -15.233 1.00 79.69 68 TRP A C 1
ATOM 547 O O . TRP A 1 68 ? 12.511 -4.174 -15.934 1.00 79.69 68 TRP A O 1
ATOM 557 N N . ARG A 1 69 ? 11.363 -5.936 -15.124 1.00 83.88 69 ARG A N 1
ATOM 558 C CA . ARG A 1 69 ? 12.081 -6.980 -15.872 1.00 83.88 69 ARG A CA 1
ATOM 559 C C . ARG A 1 69 ? 11.493 -7.236 -17.255 1.00 83.88 69 ARG A C 1
ATOM 561 O O . ARG A 1 69 ? 12.158 -7.837 -18.092 1.00 83.88 69 ARG A O 1
ATOM 568 N N . SER A 1 70 ? 10.257 -6.809 -17.475 1.00 80.00 70 SER A N 1
ATOM 569 C CA . SER A 1 70 ? 9.567 -6.982 -18.746 1.00 80.00 70 SER A CA 1
ATOM 570 C C . SER A 1 70 ? 10.043 -5.947 -19.776 1.00 80.00 70 SER A C 1
ATOM 572 O O . SER A 1 70 ? 10.443 -4.840 -19.398 1.00 80.00 70 SER A O 1
ATOM 574 N N . PRO A 1 71 ? 9.985 -6.264 -21.082 1.00 77.88 71 PRO A N 1
ATOM 575 C CA . PRO A 1 71 ? 10.244 -5.287 -22.132 1.00 77.88 71 PRO A CA 1
ATOM 576 C C . PRO A 1 71 ? 9.325 -4.055 -22.024 1.00 77.88 71 PRO A C 1
ATOM 578 O O . PRO A 1 71 ? 8.193 -4.175 -21.542 1.00 77.88 71 PRO A O 1
ATOM 581 N N . PRO A 1 72 ? 9.780 -2.871 -22.477 1.00 75.25 72 PRO A N 1
ATOM 582 C CA . PRO A 1 72 ? 8.939 -1.678 -22.550 1.00 75.25 72 PRO A CA 1
ATOM 583 C C . PRO A 1 72 ? 7.714 -1.914 -23.424 1.00 75.25 72 PRO A C 1
ATOM 585 O O . PRO A 1 72 ? 7.779 -2.642 -24.413 1.00 75.25 72 PRO A O 1
ATOM 588 N N . VAL A 1 73 ? 6.611 -1.261 -23.074 1.00 74.94 73 VAL A N 1
ATOM 589 C CA . VAL A 1 73 ? 5.382 -1.333 -23.858 1.00 74.94 73 VAL A CA 1
ATOM 590 C C . VAL A 1 73 ? 5.397 -0.243 -24.924 1.00 74.94 73 VAL A C 1
ATOM 592 O O . VAL A 1 73 ? 5.599 0.923 -24.592 1.00 74.94 73 VAL A O 1
ATOM 595 N N . ALA A 1 74 ? 5.191 -0.635 -26.184 1.00 72.00 74 ALA A N 1
ATOM 596 C CA . ALA A 1 74 ? 5.212 0.267 -27.337 1.00 72.00 74 ALA A CA 1
ATOM 597 C C . ALA A 1 74 ? 3.816 0.774 -27.747 1.00 72.00 74 ALA A C 1
ATOM 599 O O . ALA A 1 74 ? 3.714 1.883 -28.263 1.00 72.00 74 ALA A O 1
ATOM 600 N N . ASP A 1 75 ? 2.755 0.008 -27.457 1.00 74.38 75 ASP A N 1
ATOM 601 C CA . ASP A 1 75 ? 1.404 0.268 -27.969 1.00 74.38 75 ASP A CA 1
ATOM 602 C C . ASP A 1 75 ? 0.351 0.364 -26.855 1.00 74.38 75 ASP A C 1
ATOM 604 O O . ASP A 1 75 ? 0.407 -0.348 -25.846 1.00 74.38 75 ASP A O 1
ATOM 608 N N . ASP A 1 76 ? -0.666 1.201 -27.073 1.00 73.94 76 ASP A N 1
ATOM 609 C CA . ASP A 1 76 ? -1.745 1.466 -26.112 1.00 73.94 76 ASP A CA 1
ATOM 610 C C . ASP A 1 76 ? -2.501 0.203 -25.633 1.00 73.94 76 ASP A C 1
ATOM 612 O O . ASP A 1 76 ? -2.773 0.106 -24.433 1.00 73.94 76 ASP A O 1
ATOM 616 N N . PRO A 1 77 ? -2.799 -0.821 -26.466 1.00 76.94 77 PRO A N 1
ATOM 617 C CA . PRO A 1 77 ? -3.474 -2.037 -25.994 1.00 76.94 77 PRO A CA 1
ATOM 618 C C . PRO A 1 77 ? -2.677 -2.825 -24.947 1.00 76.94 77 PRO A C 1
ATOM 620 O O . PRO A 1 77 ? -3.253 -3.457 -24.062 1.00 76.94 77 PRO A O 1
ATOM 623 N N . ALA A 1 78 ? -1.346 -2.760 -25.001 1.00 70.75 78 ALA A N 1
ATOM 624 C CA . ALA A 1 78 ? -0.472 -3.443 -24.052 1.00 70.75 78 ALA A CA 1
ATOM 625 C C . ALA A 1 78 ? -0.339 -2.691 -22.707 1.00 70.75 78 ALA A C 1
ATOM 627 O O . ALA A 1 78 ? 0.274 -3.201 -21.762 1.00 70.75 78 ALA A O 1
ATOM 628 N N . MET A 1 79 ? -0.963 -1.511 -22.583 1.00 70.56 79 MET A N 1
ATOM 629 C CA . MET A 1 79 ? -1.086 -0.780 -21.317 1.00 70.56 79 MET A CA 1
ATOM 630 C C . MET A 1 79 ? -2.130 -1.387 -20.380 1.00 70.56 79 MET A C 1
ATOM 632 O O . MET A 1 79 ? -2.074 -1.140 -19.174 1.00 70.56 79 MET A O 1
ATOM 636 N N . VAL A 1 80 ? -3.057 -2.201 -20.896 1.00 75.94 80 VAL A N 1
ATOM 637 C CA . VAL A 1 80 ? -4.018 -2.916 -20.053 1.00 75.94 80 VAL A CA 1
ATOM 638 C C . VAL A 1 80 ? -3.252 -3.861 -19.124 1.00 75.94 80 VAL A C 1
ATOM 640 O O . VAL A 1 80 ? -2.400 -4.650 -19.540 1.00 75.94 80 VAL A O 1
ATOM 643 N N . ILE A 1 81 ? -3.537 -3.759 -17.828 1.00 76.19 81 ILE A N 1
ATOM 644 C CA . ILE A 1 81 ? -2.968 -4.633 -16.804 1.00 76.19 81 ILE A CA 1
ATOM 645 C C . ILE A 1 81 ? -4.001 -5.729 -16.536 1.00 76.19 81 ILE A C 1
ATOM 647 O O . ILE A 1 81 ? -4.977 -5.477 -15.827 1.00 76.19 81 ILE A O 1
ATOM 651 N N . PRO A 1 82 ? -3.842 -6.930 -17.115 1.00 77.38 82 PRO A N 1
ATOM 652 C CA . PRO A 1 82 ? -4.758 -8.024 -16.844 1.00 77.38 82 PRO A CA 1
ATOM 653 C C . PRO A 1 82 ? -4.564 -8.543 -15.416 1.00 77.38 82 PRO A C 1
ATOM 655 O O . PRO A 1 82 ? -3.491 -8.415 -14.818 1.00 77.38 82 PRO A O 1
ATOM 658 N N . THR A 1 83 ? -5.584 -9.217 -14.894 1.00 78.94 83 THR A N 1
ATOM 659 C CA . THR A 1 83 ? -5.527 -9.904 -13.593 1.00 78.94 83 THR A CA 1
ATOM 660 C C . THR A 1 83 ? -4.467 -11.003 -13.537 1.00 78.94 83 THR A C 1
ATOM 662 O O . THR A 1 83 ? -4.012 -11.344 -12.453 1.00 78.94 83 THR A O 1
ATOM 665 N N . SER A 1 84 ? -4.026 -11.524 -14.687 1.00 76.62 84 SER A N 1
ATOM 666 C CA . SER A 1 84 ? -2.880 -12.438 -14.782 1.00 76.62 84 SER A CA 1
ATOM 667 C C . SER A 1 84 ? -1.537 -11.779 -14.453 1.00 76.62 84 SER A C 1
ATOM 669 O O . SER A 1 84 ? -0.583 -12.483 -14.142 1.00 76.62 84 SER A O 1
ATOM 671 N N . VAL A 1 85 ? -1.450 -10.447 -14.523 1.00 75.75 85 VAL A N 1
ATOM 672 C CA . VAL A 1 85 ? -0.240 -9.672 -14.202 1.00 75.75 85 VAL A CA 1
ATOM 673 C C . VAL A 1 85 ? -0.327 -9.092 -12.796 1.00 75.75 85 VAL A C 1
ATOM 675 O O . VAL A 1 85 ? 0.660 -9.123 -12.068 1.00 75.75 85 VAL A O 1
ATOM 678 N N . VAL A 1 86 ? -1.499 -8.592 -12.392 1.00 83.19 86 VAL A N 1
ATOM 679 C CA . VAL A 1 86 ? -1.751 -8.146 -11.015 1.00 83.19 86 VAL A CA 1
ATOM 680 C C . VAL A 1 86 ? -3.085 -8.694 -10.538 1.00 83.19 86 VAL A C 1
ATOM 682 O O . VAL A 1 86 ? -4.144 -8.168 -10.884 1.00 83.19 86 VAL A O 1
ATOM 685 N N . ASP A 1 87 ? -3.041 -9.727 -9.700 1.00 85.38 87 ASP A N 1
ATOM 686 C CA . ASP A 1 87 ? -4.247 -10.266 -9.083 1.00 85.38 87 ASP A CA 1
ATOM 687 C C . ASP A 1 87 ? -4.520 -9.588 -7.737 1.00 85.38 87 ASP A C 1
ATOM 689 O O . ASP A 1 87 ? -3.872 -9.872 -6.732 1.00 85.38 87 ASP A O 1
ATOM 693 N N . LEU A 1 88 ? -5.504 -8.688 -7.705 1.00 85.12 88 LEU A N 1
ATOM 694 C CA . LEU A 1 88 ? -5.935 -8.019 -6.474 1.00 85.12 88 LEU A CA 1
ATOM 695 C C . LEU A 1 88 ? -6.960 -8.829 -5.674 1.00 85.12 88 LEU A C 1
ATOM 697 O O . LEU A 1 88 ? -7.257 -8.468 -4.535 1.00 85.12 88 LEU A O 1
ATOM 701 N N . ARG A 1 89 ? -7.500 -9.921 -6.228 1.00 89.69 89 ARG A N 1
ATOM 702 C CA . ARG A 1 89 ? -8.480 -10.766 -5.525 1.00 89.69 89 ARG A CA 1
ATOM 703 C C . ARG A 1 89 ? -7.856 -11.446 -4.313 1.00 89.69 89 ARG A C 1
ATOM 705 O O . ARG A 1 89 ? -8.541 -11.662 -3.325 1.00 89.69 89 ARG A O 1
ATOM 712 N N . VAL A 1 90 ? -6.540 -11.661 -4.332 1.00 91.06 90 VAL A N 1
ATOM 713 C CA . VAL A 1 90 ? -5.766 -12.183 -3.191 1.00 91.06 90 VAL A CA 1
ATOM 714 C C . VAL A 1 90 ? -5.776 -11.259 -1.962 1.00 91.06 90 VAL A C 1
ATOM 716 O O . VAL A 1 90 ? -5.279 -11.641 -0.904 1.00 91.06 90 VAL A O 1
ATOM 719 N N . LEU A 1 91 ? -6.291 -10.031 -2.104 1.00 94.44 91 LEU A N 1
ATOM 720 C CA . LEU A 1 91 ? -6.479 -9.069 -1.018 1.00 94.44 91 LEU A CA 1
ATOM 721 C C . LEU A 1 91 ? -7.901 -9.104 -0.432 1.00 94.44 91 LEU A C 1
ATOM 723 O O . LEU A 1 91 ? -8.174 -8.337 0.489 1.00 94.44 91 LEU 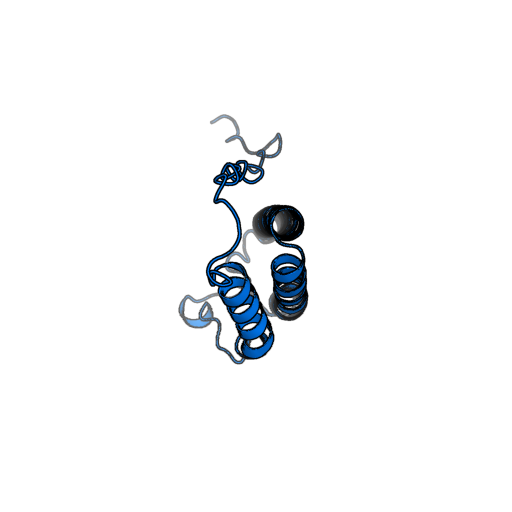A O 1
ATOM 727 N N . ALA A 1 92 ? -8.812 -9.928 -0.967 1.00 95.06 92 ALA A N 1
ATOM 728 C CA . ALA A 1 92 ? -10.221 -9.935 -0.570 1.00 95.06 92 ALA A CA 1
ATOM 729 C C . ALA A 1 92 ? -10.388 -10.182 0.935 1.00 95.06 92 ALA A C 1
ATOM 731 O O . ALA A 1 92 ? -10.965 -9.335 1.612 1.00 95.06 92 ALA A O 1
ATOM 732 N N . ASP A 1 93 ? -9.778 -11.244 1.461 1.00 96.38 93 ASP A N 1
ATOM 733 C CA . ASP A 1 93 ? -9.908 -11.633 2.869 1.00 96.38 93 ASP A CA 1
ATOM 734 C C . ASP A 1 93 ? -9.432 -10.532 3.827 1.00 96.38 93 ASP A C 1
ATOM 736 O O . ASP A 1 93 ? -10.121 -10.170 4.778 1.00 96.38 93 ASP A O 1
ATOM 740 N N . VAL A 1 94 ? -8.251 -9.955 3.573 1.00 96.56 94 VAL A N 1
ATOM 741 C CA . VAL A 1 94 ? -7.682 -8.901 4.435 1.00 96.56 94 VAL A CA 1
ATOM 742 C C . VAL A 1 94 ? -8.462 -7.592 4.323 1.00 96.56 94 VAL A C 1
ATOM 744 O O . VAL A 1 94 ? -8.613 -6.869 5.307 1.00 96.56 94 VAL A O 1
ATOM 747 N N . ARG A 1 95 ? -9.029 -7.301 3.147 1.00 96.62 95 ARG A N 1
ATOM 748 C CA . ARG A 1 95 ? -9.937 -6.166 2.959 1.00 96.62 95 ARG A CA 1
ATOM 749 C C . ARG A 1 95 ? -11.234 -6.371 3.735 1.00 96.62 95 ARG A C 1
ATOM 751 O O . ARG A 1 95 ? -11.698 -5.435 4.375 1.00 96.62 95 ARG A O 1
ATOM 758 N N . GLU A 1 96 ? -11.814 -7.564 3.689 1.00 97.31 96 GLU A N 1
ATOM 759 C CA . GLU A 1 96 ? -13.040 -7.888 4.422 1.00 97.31 96 GLU A CA 1
ATOM 760 C C . GLU A 1 96 ? -12.832 -7.794 5.933 1.00 97.31 96 GLU A C 1
ATOM 762 O O . GLU A 1 96 ? -13.653 -7.185 6.615 1.00 97.31 96 GLU A O 1
ATOM 767 N N . ARG A 1 97 ? -11.696 -8.275 6.454 1.00 97.31 97 ARG A N 1
ATOM 768 C CA . ARG A 1 97 ? -11.332 -8.096 7.871 1.00 97.31 97 ARG A CA 1
ATOM 769 C C . ARG A 1 97 ? -11.212 -6.628 8.261 1.00 97.31 97 ARG A C 1
ATOM 771 O O . ARG A 1 97 ? -11.738 -6.235 9.300 1.00 97.31 97 ARG A O 1
ATOM 778 N N . TYR A 1 98 ? -10.564 -5.811 7.430 1.00 97.19 98 TYR A N 1
ATOM 779 C CA . TYR A 1 98 ? -10.491 -4.369 7.656 1.00 97.19 98 TYR A CA 1
ATOM 780 C C . TYR A 1 98 ? -11.885 -3.727 7.693 1.00 97.19 98 TYR A C 1
ATOM 782 O O . TYR A 1 98 ? -12.203 -3.008 8.639 1.00 97.19 98 TYR A O 1
ATOM 790 N N . MET A 1 99 ? -12.748 -4.037 6.722 1.00 97.25 99 MET A N 1
ATOM 791 C CA . MET A 1 99 ? -14.113 -3.503 6.684 1.00 97.25 99 MET A CA 1
ATOM 792 C C . MET A 1 99 ? -14.953 -3.960 7.883 1.00 97.25 99 MET A C 1
ATOM 794 O O . MET A 1 99 ? -15.664 -3.146 8.470 1.00 97.25 99 MET A O 1
ATOM 798 N N . ALA A 1 100 ? -14.829 -5.222 8.297 1.00 96.50 100 ALA A N 1
ATOM 799 C CA . ALA A 1 100 ? -15.500 -5.749 9.482 1.00 96.50 100 ALA A CA 1
ATOM 800 C C . ALA A 1 100 ? -15.020 -5.063 10.773 1.00 96.50 100 ALA A C 1
ATOM 802 O O . ALA A 1 100 ? -15.832 -4.753 11.645 1.00 96.50 100 ALA A O 1
ATOM 803 N N . ALA A 1 101 ? -13.720 -4.771 10.890 1.00 95.94 101 ALA A N 1
ATOM 804 C CA . ALA A 1 101 ? -13.169 -4.026 12.021 1.00 95.94 101 ALA A CA 1
ATOM 805 C C . ALA A 1 101 ? -13.709 -2.587 12.070 1.00 95.94 101 ALA A C 1
ATOM 807 O O . ALA A 1 101 ? -14.112 -2.118 13.136 1.00 95.94 101 ALA A O 1
ATOM 808 N N . VAL A 1 102 ? -13.777 -1.905 10.919 1.00 94.88 102 VAL A N 1
ATOM 809 C CA . VAL A 1 102 ? -14.391 -0.572 10.806 1.00 94.88 102 VAL A CA 1
ATOM 810 C C . VAL A 1 102 ? -15.857 -0.622 11.231 1.00 94.88 102 VAL A C 1
ATOM 812 O O . VAL A 1 102 ? -16.287 0.185 12.053 1.00 94.88 102 VAL A O 1
ATOM 815 N N . GLU A 1 103 ? -16.626 -1.584 10.725 1.00 94.00 103 GLU A N 1
ATOM 816 C CA . GLU A 1 103 ? -18.038 -1.720 11.073 1.00 94.00 103 GLU A CA 1
ATOM 817 C C . GLU A 1 103 ? -18.228 -1.968 12.576 1.00 94.00 103 GLU A C 1
ATOM 819 O O . GLU A 1 103 ? -19.041 -1.303 13.219 1.00 94.00 103 GLU A O 1
ATOM 824 N N . ALA A 1 104 ? -17.440 -2.867 13.168 1.00 92.31 104 ALA A N 1
ATOM 825 C CA . ALA A 1 104 ? -17.483 -3.148 14.599 1.00 92.31 104 ALA A CA 1
ATOM 826 C C . ALA A 1 104 ? -17.113 -1.928 15.460 1.00 92.31 104 ALA A C 1
ATOM 828 O O . ALA A 1 10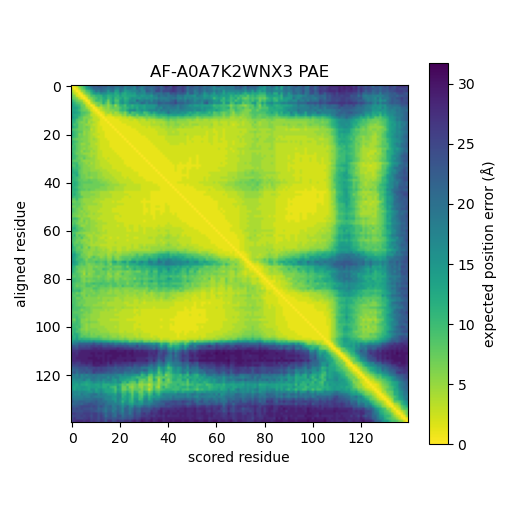4 ? -17.675 -1.761 16.544 1.00 92.31 104 ALA A O 1
ATOM 829 N N . HIS A 1 105 ? -16.196 -1.079 14.986 1.00 90.81 105 HIS A N 1
ATOM 830 C CA . HIS A 1 105 ? -15.814 0.165 15.655 1.00 90.81 105 HIS A CA 1
ATOM 831 C C . HIS A 1 105 ? -16.916 1.233 15.579 1.00 90.81 105 HIS A C 1
ATOM 833 O O . HIS A 1 105 ? -17.122 1.979 16.535 1.00 90.81 105 HIS A O 1
ATOM 839 N N . LEU A 1 106 ? -17.642 1.297 14.459 1.00 88.94 106 LEU A N 1
ATOM 840 C CA . LEU A 1 106 ? -18.713 2.273 14.238 1.00 88.94 106 LEU A CA 1
ATOM 841 C C . LEU A 1 106 ? -20.059 1.855 14.843 1.00 88.94 106 LEU A C 1
ATOM 843 O O . LEU A 1 106 ? -20.889 2.720 15.130 1.00 88.94 106 LEU A O 1
ATOM 847 N N . ARG A 1 107 ? -20.300 0.552 15.040 1.00 87.12 107 ARG A N 1
ATOM 848 C CA . ARG A 1 107 ? -21.552 0.058 15.624 1.00 87.12 107 ARG A CA 1
ATOM 849 C C . ARG A 1 107 ? -21.714 0.583 17.061 1.00 87.12 107 ARG A C 1
ATOM 851 O O . ARG A 1 107 ? -20.862 0.320 17.913 1.00 87.12 107 ARG A O 1
ATOM 858 N N . PRO A 1 108 ? -22.820 1.281 17.377 1.00 71.38 108 PRO A N 1
ATOM 859 C CA . PRO A 1 108 ? -23.072 1.754 18.729 1.00 71.38 108 PRO A CA 1
ATOM 860 C C . PRO A 1 108 ? -23.251 0.554 19.666 1.00 71.38 108 PRO A C 1
ATOM 862 O O . PRO A 1 108 ? -24.211 -0.207 19.556 1.00 71.38 108 PRO A O 1
ATOM 865 N N . ARG A 1 109 ? -22.319 0.373 20.606 1.00 64.88 109 ARG A N 1
ATOM 866 C CA . ARG A 1 109 ? -22.485 -0.588 21.702 1.00 64.88 109 ARG A CA 1
ATOM 867 C C . ARG A 1 109 ? -23.545 -0.018 22.650 1.00 64.88 109 ARG A C 1
ATOM 869 O O . ARG A 1 109 ? -23.390 1.098 23.138 1.00 64.88 109 ARG A O 1
ATOM 876 N N . GLY A 1 110 ? -24.648 -0.747 22.809 1.00 55.16 110 GLY A N 1
ATOM 877 C CA . GLY A 1 110 ? -25.921 -0.260 23.346 1.00 55.16 110 GLY A CA 1
ATOM 878 C C . GLY A 1 110 ? -25.853 0.592 24.621 1.00 55.16 110 GLY A C 1
ATOM 879 O O . GLY A 1 110 ? -25.082 0.322 25.534 1.00 55.16 110 GLY A O 1
ATOM 880 N N . LEU A 1 111 ? -26.701 1.627 24.638 1.00 54.25 111 LEU A N 1
ATOM 881 C CA . LEU A 1 111 ? -27.372 2.278 25.776 1.00 54.25 111 LEU A CA 1
ATOM 882 C C . LEU A 1 111 ? -26.686 2.274 27.161 1.00 54.25 111 LEU A C 1
ATOM 884 O O . LEU A 1 111 ? -27.356 2.062 28.160 1.00 54.25 111 LEU A O 1
ATOM 888 N N . ALA A 1 112 ? -25.392 2.572 27.275 1.00 56.50 112 ALA A N 1
ATOM 889 C CA . ALA A 1 112 ? -24.812 3.079 28.526 1.00 56.50 112 ALA A CA 1
ATOM 890 C C . ALA A 1 112 ? -23.393 3.611 28.315 1.00 56.50 112 ALA A C 1
ATOM 892 O O . ALA A 1 112 ? -22.404 2.957 28.633 1.00 56.50 112 ALA A O 1
ATOM 893 N N . ARG A 1 113 ? -23.281 4.847 27.837 1.00 51.47 113 ARG A N 1
ATOM 894 C CA . ARG A 1 113 ? -22.238 5.782 28.276 1.00 51.47 113 ARG A CA 1
ATOM 895 C C . ARG A 1 113 ? -22.710 7.165 27.882 1.00 51.47 113 ARG A C 1
ATOM 897 O O . ARG A 1 113 ? -23.010 7.393 26.716 1.00 51.47 113 ARG A O 1
ATOM 904 N N . ARG A 1 114 ? -22.813 8.059 28.868 1.00 54.19 114 ARG A N 1
ATOM 905 C CA . ARG A 1 114 ? -22.999 9.498 28.656 1.00 54.19 114 ARG A CA 1
ATOM 906 C C . ARG A 1 114 ? -22.123 9.911 27.475 1.00 54.19 114 ARG A C 1
ATOM 908 O O . ARG A 1 114 ? -20.898 9.835 27.566 1.00 54.19 114 ARG A O 1
ATOM 915 N N . LEU A 1 115 ? -22.771 10.248 26.364 1.00 57.12 115 LEU A N 1
ATOM 916 C CA . LEU A 1 115 ? -22.136 10.707 25.140 1.00 57.12 115 LEU A CA 1
ATOM 917 C C . LEU A 1 115 ? -21.575 12.097 25.426 1.00 57.12 115 LEU A C 1
ATOM 919 O O . LEU A 1 115 ? -22.192 13.104 25.103 1.00 57.12 115 LEU A O 1
ATOM 923 N N . LEU A 1 116 ? -20.407 12.161 26.060 1.00 59.25 116 LEU A N 1
ATOM 924 C CA . LEU A 1 116 ? -19.510 13.250 25.730 1.00 59.25 116 LEU A CA 1
ATOM 925 C C . LEU A 1 116 ? -19.061 12.950 24.300 1.00 59.25 116 LEU A C 1
ATOM 927 O O . LEU A 1 116 ? -18.422 11.912 24.090 1.00 59.25 116 LEU A O 1
ATOM 931 N N . PRO A 1 117 ? -19.444 13.767 23.303 1.00 53.56 117 PRO A N 1
ATOM 932 C CA . PRO A 1 117 ? -18.904 13.606 21.968 1.00 53.56 117 PRO A CA 1
ATOM 933 C C . PRO A 1 117 ? -17.385 13.662 22.109 1.00 53.56 117 PRO A C 1
ATOM 935 O O . PRO A 1 117 ? -16.835 14.660 22.576 1.00 53.56 117 PRO A O 1
ATOM 938 N N . ARG A 1 118 ? -16.694 12.570 21.759 1.00 59.16 118 ARG A N 1
ATOM 939 C CA . ARG A 1 118 ? -15.251 12.667 21.567 1.00 59.16 118 ARG A CA 1
ATOM 940 C C . ARG A 1 118 ? -15.053 13.706 20.469 1.00 59.16 118 ARG A C 1
ATOM 942 O O . ARG A 1 118 ? -15.698 13.571 19.424 1.00 59.16 118 ARG A O 1
ATOM 949 N N . PRO A 1 119 ? -14.240 14.751 20.693 1.00 57.31 119 PRO A N 1
ATOM 950 C CA . PRO A 1 119 ? -13.963 15.704 19.638 1.00 57.31 119 PRO A CA 1
ATOM 951 C C . PRO A 1 119 ? -13.416 14.903 18.462 1.00 57.31 119 PRO A C 1
ATOM 953 O O . PRO A 1 119 ? -12.425 14.188 18.608 1.00 57.31 119 PRO A O 1
ATOM 956 N N . ARG A 1 120 ? -14.108 14.963 17.318 1.00 60.72 120 ARG A N 1
ATOM 957 C CA . ARG A 1 120 ? -13.589 14.426 16.063 1.00 60.72 120 ARG A CA 1
ATOM 958 C C . ARG A 1 120 ? -12.291 15.168 15.807 1.00 60.72 120 ARG A C 1
ATOM 960 O O . ARG A 1 120 ? -12.321 16.347 15.452 1.00 60.72 120 ARG A O 1
ATOM 967 N N . ARG A 1 121 ? -11.158 14.518 16.057 1.00 68.25 121 ARG A N 1
ATOM 968 C CA . ARG A 1 121 ? -9.875 15.116 15.733 1.00 68.25 121 ARG A CA 1
ATOM 969 C C . ARG A 1 121 ? -9.806 15.141 14.216 1.00 68.25 121 ARG A C 1
ATOM 971 O O . ARG A 1 121 ? -9.928 14.103 13.570 1.00 68.25 121 ARG A O 1
ATOM 978 N N . ALA A 1 122 ? -9.721 16.341 13.649 1.00 73.81 122 ALA A N 1
ATOM 979 C CA . ALA A 1 122 ? -9.522 16.471 12.220 1.00 73.81 122 ALA A CA 1
ATOM 980 C C . ALA A 1 122 ? -8.241 15.717 11.865 1.00 73.81 122 ALA A C 1
ATOM 982 O O . ALA A 1 122 ? -7.193 15.941 12.476 1.00 73.81 122 ALA A O 1
ATOM 983 N N . LEU A 1 123 ? -8.365 14.806 10.907 1.00 72.81 123 LEU A N 1
ATOM 984 C CA . LEU A 1 123 ? -7.233 14.166 10.277 1.00 72.81 123 LEU A CA 1
ATOM 985 C C . LEU A 1 123 ? -6.320 15.290 9.746 1.00 72.81 123 LEU A C 1
ATOM 987 O O . LEU A 1 123 ? -6.803 16.099 8.947 1.00 72.81 123 LEU A O 1
ATOM 991 N N . PRO A 1 124 ? -5.057 15.411 10.201 1.00 75.38 124 PRO A N 1
ATOM 992 C CA . PRO A 1 124 ? -4.151 16.407 9.649 1.00 75.38 124 PRO A CA 1
ATOM 993 C C . PRO A 1 124 ? -4.031 16.201 8.130 1.00 75.38 124 PRO A C 1
ATOM 995 O O . PRO A 1 124 ? -4.353 15.131 7.618 1.00 75.38 124 PRO A O 1
ATOM 998 N N . PRO A 1 125 ? -3.616 17.197 7.343 1.00 78.00 125 PRO A N 1
ATOM 999 C CA . PRO A 1 125 ? -3.349 16.930 5.940 1.00 78.00 125 PRO A CA 1
ATOM 1000 C C . PRO A 1 125 ? -2.250 15.854 5.837 1.00 78.00 125 PRO A C 1
ATOM 1002 O O . PRO A 1 125 ? -1.288 15.891 6.616 1.00 78.00 125 PRO A O 1
ATOM 1005 N N . PRO A 1 126 ? -2.366 14.889 4.905 1.00 77.69 126 PRO A N 1
ATOM 1006 C CA . PRO A 1 126 ? -1.243 14.018 4.599 1.00 77.69 126 PRO A CA 1
ATOM 1007 C C . PRO A 1 126 ? -0.057 14.884 4.141 1.00 77.69 126 PRO A C 1
ATOM 1009 O O . PRO A 1 126 ? -0.269 15.983 3.617 1.00 77.69 126 PRO A O 1
ATOM 1012 N N . PRO A 1 127 ? 1.188 14.417 4.316 1.00 76.12 127 PRO A N 1
ATOM 1013 C CA . PRO A 1 127 ? 2.355 15.161 3.859 1.00 76.12 127 PRO A CA 1
ATOM 1014 C C . PRO A 1 127 ? 2.219 15.492 2.366 1.00 76.12 127 PRO A C 1
ATOM 1016 O O . PRO A 1 127 ? 2.037 14.596 1.540 1.00 76.12 127 PRO A O 1
ATOM 1019 N N . VAL A 1 128 ? 2.286 16.784 2.033 1.00 72.44 128 VAL A N 1
ATOM 1020 C CA . VAL A 1 128 ? 2.331 17.255 0.643 1.00 72.44 128 VAL A CA 1
ATOM 1021 C C . VAL A 1 128 ? 3.724 16.930 0.098 1.00 72.44 128 VAL A C 1
ATOM 1023 O O . VAL A 1 128 ? 4.707 17.204 0.792 1.00 72.44 128 VAL A O 1
ATOM 1026 N N . PRO A 1 129 ? 3.852 16.336 -1.100 1.00 62.78 129 PRO A N 1
ATOM 1027 C CA . PRO A 1 129 ? 5.160 16.104 -1.694 1.00 62.78 129 PRO A CA 1
ATOM 1028 C C . PRO A 1 129 ? 5.865 17.445 -1.922 1.00 62.78 129 PRO A C 1
ATOM 1030 O O . PRO A 1 129 ? 5.389 18.293 -2.676 1.00 62.78 129 PRO A O 1
ATOM 1033 N N . THR A 1 130 ? 7.002 17.645 -1.259 1.00 62.94 130 THR A N 1
ATOM 1034 C CA . THR A 1 130 ? 7.878 18.782 -1.539 1.00 62.94 130 THR A CA 1
ATOM 1035 C C . THR A 1 130 ? 8.578 18.516 -2.872 1.00 62.94 130 THR A C 1
ATOM 1037 O O . THR A 1 130 ? 9.258 17.491 -2.979 1.00 62.94 130 THR A O 1
ATOM 1040 N N . PRO A 1 131 ? 8.443 19.383 -3.892 1.00 57.28 131 PRO A N 1
ATOM 1041 C CA . PRO A 1 131 ? 9.224 19.234 -5.113 1.00 57.28 131 PRO A CA 1
ATOM 1042 C C . PRO A 1 131 ? 10.717 19.302 -4.768 1.00 57.28 131 PRO A C 1
ATOM 1044 O O . PRO A 1 131 ? 11.144 20.141 -3.971 1.00 57.28 131 PRO A O 1
ATOM 1047 N N . LEU A 1 132 ? 11.509 18.390 -5.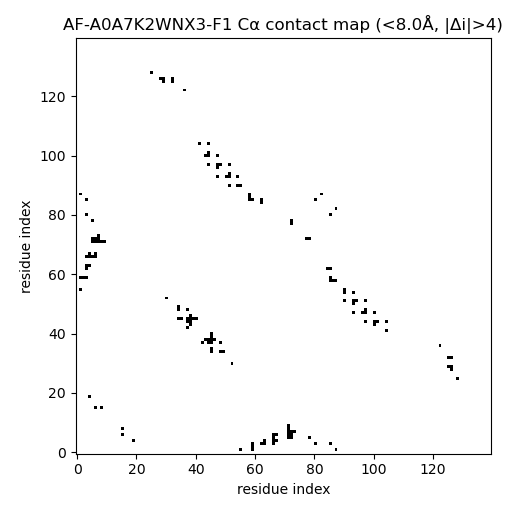337 1.00 55.62 132 LEU A N 1
ATOM 1048 C CA . LEU A 1 132 ? 12.961 18.401 -5.176 1.00 55.62 132 LEU A CA 1
ATOM 1049 C C . LEU A 1 132 ? 13.537 19.701 -5.768 1.00 55.62 132 LEU A C 1
ATOM 1051 O O . LEU A 1 132 ? 13.075 20.148 -6.823 1.00 55.62 132 LEU A O 1
ATOM 1055 N N . PRO A 1 133 ? 14.555 20.310 -5.134 1.00 43.81 133 PRO A N 1
ATOM 1056 C CA . PRO A 1 133 ? 15.234 21.465 -5.707 1.00 43.81 133 PRO A CA 1
ATOM 1057 C C . PRO A 1 133 ? 15.917 21.037 -7.015 1.00 43.81 133 PRO A C 1
ATOM 1059 O O . PRO A 1 133 ? 16.878 20.273 -6.989 1.00 43.81 133 PRO A O 1
ATOM 1062 N N . GLY A 1 134 ? 15.393 21.489 -8.160 1.00 53.38 134 GLY A N 1
ATOM 1063 C CA . GLY A 1 134 ? 15.985 21.231 -9.481 1.00 53.38 134 GLY A CA 1
ATOM 1064 C C . GLY A 1 134 ? 15.003 21.025 -10.639 1.00 53.38 134 GLY A C 1
ATOM 1065 O O . GLY A 1 134 ? 15.403 21.172 -11.787 1.00 53.38 134 GLY A O 1
ATOM 1066 N N . THR A 1 135 ? 13.720 20.749 -10.392 1.00 50.53 135 THR A N 1
ATOM 1067 C CA . THR A 1 135 ? 12.704 20.646 -11.460 1.00 50.53 135 THR A CA 1
ATOM 1068 C C . THR A 1 135 ? 12.025 21.992 -11.714 1.00 50.53 135 THR A C 1
ATOM 1070 O O . THR A 1 135 ? 10.828 22.152 -11.483 1.00 50.53 135 THR A O 1
ATOM 1073 N N . GLY A 1 136 ? 12.802 22.987 -12.137 1.00 51.25 136 GLY A N 1
ATOM 1074 C CA . GLY A 1 136 ? 12.289 24.179 -12.818 1.00 51.25 136 GLY A CA 1
ATOM 1075 C C . GLY A 1 136 ? 12.592 24.067 -14.316 1.00 51.25 136 GLY A C 1
ATOM 1076 O O . GLY A 1 136 ? 13.581 23.420 -14.666 1.00 51.25 136 GLY A O 1
ATOM 1077 N N . PRO A 1 137 ? 11.779 24.649 -15.216 1.00 52.97 137 PRO A N 1
ATOM 1078 C CA . PRO A 1 137 ? 12.175 24.752 -16.614 1.00 52.97 137 PRO A CA 1
ATOM 1079 C C . PRO A 1 137 ? 13.478 25.561 -16.672 1.00 52.97 137 PRO A C 1
ATOM 1081 O O . PRO A 1 137 ? 13.550 26.661 -16.121 1.00 52.97 137 PRO A O 1
ATOM 1084 N N . GLY A 1 138 ? 14.523 24.986 -17.273 1.00 44.06 138 GLY A N 1
ATOM 1085 C CA . GLY A 1 138 ? 15.753 25.721 -17.571 1.00 44.06 138 GLY A CA 1
ATOM 1086 C C . GLY A 1 138 ? 15.428 26.966 -18.407 1.00 44.06 138 GLY A C 1
ATOM 1087 O O . GLY A 1 138 ? 14.438 26.941 -19.145 1.00 44.06 138 GLY A O 1
ATOM 1088 N N . PRO A 1 139 ? 16.192 28.063 -18.254 1.00 49.53 139 PRO A N 1
ATOM 1089 C CA . PRO A 1 139 ? 15.892 29.314 -18.937 1.00 49.53 139 PRO A CA 1
ATOM 1090 C C . PRO A 1 139 ? 15.857 29.109 -20.457 1.00 49.53 139 PRO A C 1
ATOM 1092 O O . PRO A 1 139 ? 16.665 28.353 -21.000 1.00 49.53 139 PRO A O 1
ATOM 1095 N N . ALA A 1 140 ? 14.862 29.756 -21.068 1.00 49.38 140 ALA A N 1
ATOM 1096 C CA . ALA A 1 140 ? 14.543 29.746 -22.493 1.00 49.38 140 ALA A CA 1
ATOM 1097 C C . ALA A 1 140 ? 15.691 30.238 -23.385 1.00 49.38 140 ALA A C 1
ATOM 1099 O O . ALA A 1 140 ? 16.485 31.085 -22.913 1.00 49.38 140 ALA A O 1
#

Foldseek 3Di:
DADQDAAACPPPVPVSVVVVVLVVVLVVLQLVLVLVVCCVVAVQLSVLSVVLVVVSCVQNVVLNVVNVVDDHDHDPVVPDQDCVSGPPVVSVVSVVSSVVSVVVVPDDPDDDDDPPPPPPDPSPDRDDDDDDPPPDPDDD